Protein AF-J9C6N5-F1 (afdb_monomer)

Secondary structure (DSSP, 8-state):
---SS-EEE-HHHHHHTTT---TTTTEEEEETTTTEEEEEEE--SSBPPPTT-EEEEEEEEEEEETTTTEEEEES-SGGGTT--EEEEEEEETTEEEEEEEESHHHHHHT--BPPGGGGGGGGT--B--S-STT---EEEEEEE-GGGS-HHHHHHT--EEEEEEEEE--

Mean predicted aligned error: 3.49 Å

Structure (mmCIF, N/CA/C/O backbone):
data_AF-J9C6N5-F1
#
_entry.id   AF-J9C6N5-F1
#
loop_
_atom_site.group_PDB
_atom_site.id
_atom_site.type_symbol
_atom_site.label_atom_id
_atom_site.label_alt_id
_atom_site.label_comp_id
_atom_site.label_asym_id
_atom_site.label_entity_id
_atom_site.label_seq_id
_atom_site.pdbx_PDB_ins_code
_atom_site.Cartn_x
_atom_site.Cartn_y
_atom_site.Cartn_z
_atom_site.occupancy
_atom_site.B_iso_or_equiv
_atom_site.auth_seq_id
_atom_site.auth_comp_id
_atom_site.auth_asym_id
_atom_site.auth_atom_id
_atom_site.pdbx_PDB_model_num
ATOM 1 N N . ASN A 1 1 ? 11.837 -12.267 3.036 1.00 46.00 1 ASN A N 1
ATOM 2 C CA . ASN A 1 1 ? 11.014 -13.427 2.641 1.00 46.00 1 ASN A CA 1
ATOM 3 C C . ASN A 1 1 ? 9.695 -12.936 2.092 1.00 46.00 1 ASN A C 1
ATOM 5 O O . ASN A 1 1 ? 8.907 -12.388 2.851 1.00 46.00 1 ASN A O 1
ATOM 9 N N . ILE A 1 2 ? 9.480 -13.094 0.785 1.00 53.09 2 ILE A N 1
ATOM 10 C CA . ILE A 1 2 ? 8.140 -12.999 0.191 1.00 53.09 2 ILE A CA 1
ATOM 11 C C . ILE A 1 2 ? 7.271 -14.056 0.883 1.00 53.09 2 ILE A C 1
ATOM 13 O O . ILE A 1 2 ? 7.779 -15.155 1.135 1.00 53.09 2 ILE A O 1
ATOM 17 N N . PRO A 1 3 ? 6.001 -13.778 1.205 1.00 59.12 3 PRO A N 1
ATOM 18 C CA . PRO A 1 3 ? 5.114 -14.803 1.732 1.00 59.12 3 PRO A CA 1
ATOM 19 C C . PRO A 1 3 ? 4.908 -15.891 0.665 1.00 59.12 3 PRO A C 1
ATOM 21 O O . PRO A 1 3 ? 4.095 -15.749 -0.243 1.00 59.12 3 PRO A O 1
ATOM 24 N N . GLY A 1 4 ? 5.667 -16.985 0.749 1.00 71.62 4 GLY A N 1
ATOM 25 C CA . GLY A 1 4 ? 5.295 -18.233 0.090 1.00 71.62 4 GLY A CA 1
ATOM 26 C C . GLY A 1 4 ? 3.989 -18.758 0.695 1.00 71.62 4 GLY A C 1
ATOM 27 O O . GLY A 1 4 ? 3.695 -18.478 1.855 1.00 71.62 4 GLY A O 1
ATOM 28 N N . ASN A 1 5 ? 3.210 -19.520 -0.080 1.00 87.19 5 ASN A N 1
ATOM 29 C CA . ASN A 1 5 ? 1.969 -20.155 0.385 1.00 87.19 5 ASN A CA 1
ATOM 30 C C . ASN A 1 5 ? 0.927 -19.156 0.944 1.00 87.19 5 ASN A C 1
ATOM 32 O O . ASN A 1 5 ? 0.509 -19.252 2.099 1.00 87.19 5 ASN A O 1
ATOM 36 N N . ILE A 1 6 ? 0.536 -18.160 0.138 1.00 93.56 6 ILE A N 1
ATOM 37 C CA . ILE A 1 6 ? -0.554 -17.243 0.506 1.00 93.56 6 ILE A CA 1
ATOM 38 C C . ILE A 1 6 ? -1.906 -17.955 0.460 1.00 93.56 6 ILE A C 1
ATOM 40 O O . ILE A 1 6 ? -2.187 -18.726 -0.461 1.00 93.56 6 ILE A O 1
ATOM 44 N N . ARG A 1 7 ? -2.777 -17.640 1.418 1.00 96.31 7 ARG A N 1
ATOM 45 C CA . ARG A 1 7 ? -4.189 -18.018 1.367 1.00 96.31 7 ARG A CA 1
ATOM 46 C C . ARG A 1 7 ? -4.975 -16.877 0.734 1.00 96.31 7 ARG A C 1
ATOM 48 O O . ARG A 1 7 ? -5.134 -15.819 1.329 1.00 96.31 7 ARG A O 1
ATOM 55 N N . VAL A 1 8 ? -5.475 -17.078 -0.479 1.00 97.12 8 VAL A N 1
ATOM 56 C CA . VAL A 1 8 ? -6.254 -16.042 -1.168 1.00 97.12 8 VAL A CA 1
ATOM 57 C C . VAL A 1 8 ? -7.718 -16.119 -0.741 1.00 97.12 8 VAL A C 1
ATOM 59 O O . VAL A 1 8 ? -8.335 -17.175 -0.870 1.00 97.12 8 VAL A O 1
ATOM 62 N N . ILE A 1 9 ? -8.270 -15.000 -0.274 1.00 97.44 9 ILE A N 1
ATOM 63 C CA . ILE A 1 9 ? -9.701 -14.828 0.008 1.00 97.44 9 ILE A CA 1
ATOM 64 C C . ILE A 1 9 ? -10.355 -13.932 -1.050 1.00 97.44 9 ILE A C 1
ATOM 66 O O . ILE A 1 9 ? -9.706 -13.096 -1.690 1.00 97.44 9 ILE A O 1
ATOM 70 N N . SER A 1 10 ? -11.657 -14.118 -1.257 1.00 96.38 10 SER A N 1
ATOM 71 C CA . SER A 1 10 ? -12.428 -13.299 -2.202 1.00 96.38 10 SER A CA 1
ATOM 72 C C . SER A 1 10 ? -12.720 -11.898 -1.649 1.00 96.38 10 SER A C 1
ATOM 74 O O . SER A 1 10 ? -12.751 -11.701 -0.437 1.00 96.38 10 SER A O 1
ATOM 76 N N . GLU A 1 11 ? -12.997 -10.927 -2.530 1.00 96.75 11 GLU A N 1
ATOM 77 C CA . GLU A 1 11 ? -13.458 -9.589 -2.115 1.00 96.75 11 GLU A CA 1
ATOM 78 C C . GLU A 1 11 ? -14.756 -9.680 -1.289 1.00 96.75 11 GLU A C 1
ATOM 80 O O . GLU A 1 11 ? -14.908 -8.982 -0.293 1.00 96.75 11 GLU A O 1
ATOM 85 N N . GLU A 1 12 ? -15.668 -10.596 -1.636 1.00 96.88 12 GLU A N 1
ATOM 86 C CA . GLU A 1 12 ? -16.902 -10.817 -0.873 1.00 96.88 12 GLU A CA 1
ATOM 87 C C . GLU A 1 12 ? -16.618 -11.322 0.549 1.00 96.88 12 GLU A C 1
ATOM 89 O O . GLU A 1 12 ? -17.159 -10.792 1.516 1.00 96.88 12 GLU A O 1
ATOM 94 N N . GLU A 1 13 ? -15.751 -12.326 0.695 1.00 96.69 13 GLU A N 1
ATOM 95 C CA . GLU A 1 13 ? -15.336 -12.842 2.004 1.00 96.69 13 GLU A CA 1
ATOM 96 C C . GLU A 1 13 ? -14.657 -11.759 2.844 1.00 96.69 13 GLU A C 1
ATOM 98 O O . GLU A 1 13 ? -15.011 -11.577 4.009 1.00 96.69 13 GLU A O 1
ATOM 103 N N . PHE A 1 14 ? -13.763 -10.988 2.227 1.00 98.00 14 PHE A N 1
ATOM 104 C CA . PHE A 1 14 ? -13.101 -9.851 2.851 1.00 98.00 14 PHE A CA 1
ATOM 105 C C . PHE A 1 14 ? -14.109 -8.807 3.353 1.00 98.00 14 PHE A C 1
ATOM 107 O O . PHE A 1 14 ? -14.045 -8.402 4.512 1.00 98.00 14 PHE A O 1
ATOM 114 N N . HIS A 1 15 ? -15.088 -8.411 2.534 1.00 97.12 15 HIS A N 1
ATOM 115 C CA . HIS A 1 15 ? -16.114 -7.445 2.939 1.00 97.12 15 HIS A CA 1
ATOM 116 C C . HIS A 1 15 ? -17.058 -7.984 4.019 1.00 97.12 15 HIS A C 1
ATOM 118 O O . HIS A 1 15 ? -17.444 -7.226 4.909 1.00 97.12 15 HIS A O 1
ATOM 124 N N . ARG A 1 16 ? -17.401 -9.280 3.991 1.00 96.81 16 ARG A N 1
ATOM 125 C CA . ARG A 1 16 ? -18.189 -9.920 5.061 1.00 96.81 16 ARG A CA 1
ATOM 126 C C . ARG A 1 16 ? -17.441 -9.949 6.396 1.00 96.81 16 ARG A C 1
ATOM 128 O O . ARG A 1 16 ? -18.090 -9.954 7.436 1.00 96.81 16 ARG A O 1
ATOM 135 N N . ASN A 1 17 ? -16.109 -9.940 6.368 1.00 94.00 17 ASN A N 1
ATOM 136 C CA . ASN A 1 17 ? -15.248 -9.938 7.550 1.00 94.00 17 ASN A CA 1
ATOM 137 C C . ASN A 1 17 ? -14.693 -8.538 7.887 1.00 94.00 17 ASN A C 1
ATOM 139 O O . ASN A 1 17 ? -13.506 -8.376 8.173 1.00 94.00 17 ASN A O 1
ATOM 143 N N . ASP A 1 18 ? -15.537 -7.506 7.780 1.00 94.25 18 ASP A N 1
ATOM 144 C CA . ASP A 1 18 ? -15.193 -6.101 8.057 1.00 94.25 18 ASP A CA 1
ATOM 145 C C . ASP A 1 18 ? -13.917 -5.608 7.340 1.00 94.25 18 ASP A C 1
ATOM 147 O O . ASP A 1 18 ? -13.156 -4.780 7.842 1.00 94.25 18 ASP A O 1
ATOM 151 N N . SER A 1 19 ? -13.643 -6.108 6.134 1.00 96.38 19 SER A N 1
ATOM 152 C CA . SER A 1 19 ? -12.436 -5.751 5.377 1.00 96.38 19 SER A CA 1
A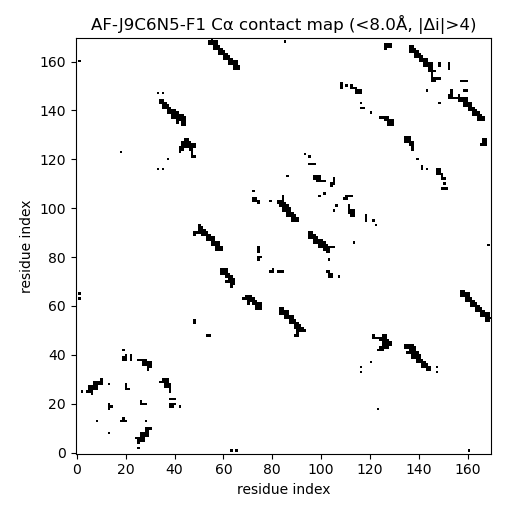TOM 153 C C . SER A 1 19 ? -11.147 -5.997 6.180 1.00 96.38 19 SER A C 1
ATOM 155 O O . SER A 1 19 ? -10.285 -5.121 6.275 1.00 96.38 19 SER A O 1
ATOM 157 N N . THR A 1 20 ? -11.029 -7.184 6.781 1.00 95.69 20 THR A N 1
ATOM 158 C CA . THR A 1 20 ? -9.838 -7.644 7.512 1.00 95.69 20 THR A CA 1
ATOM 159 C C . THR A 1 20 ? -9.277 -8.939 6.930 1.00 95.69 20 THR A C 1
ATOM 161 O O . THR A 1 20 ? -9.965 -9.668 6.216 1.00 95.69 20 THR A O 1
ATOM 164 N N . THR A 1 21 ? -8.009 -9.215 7.228 1.00 97.31 21 THR A N 1
ATOM 165 C CA . THR A 1 21 ? -7.303 -10.440 6.827 1.00 97.31 21 THR A CA 1
ATOM 166 C C . THR A 1 21 ? -6.675 -11.107 8.042 1.00 97.31 21 THR A C 1
ATOM 168 O O . THR A 1 21 ? -6.185 -10.409 8.929 1.00 97.31 21 THR A O 1
ATOM 171 N N . ASP A 1 22 ? -6.626 -12.437 8.063 1.00 96.94 22 ASP A N 1
ATOM 172 C CA . ASP A 1 22 ? -5.919 -13.200 9.093 1.00 96.94 22 ASP A CA 1
ATOM 173 C C . ASP A 1 22 ? -4.422 -13.356 8.752 1.00 96.94 22 ASP A C 1
ATOM 175 O O . ASP A 1 22 ? -4.037 -14.062 7.812 1.00 96.94 22 ASP A O 1
ATOM 179 N N . VAL A 1 23 ? -3.560 -12.684 9.522 1.00 95.38 23 VAL A N 1
ATOM 180 C CA . VAL A 1 23 ? -2.100 -12.704 9.325 1.00 95.38 23 VAL A CA 1
ATOM 181 C C . VAL A 1 23 ? -1.500 -14.075 9.646 1.00 95.38 23 VAL A C 1
ATOM 183 O O . VAL A 1 23 ? -0.607 -14.518 8.922 1.00 95.38 23 VAL A O 1
ATOM 186 N N . GLU A 1 24 ? -2.014 -14.778 10.659 1.00 95.06 24 GLU A N 1
ATOM 187 C CA . GLU A 1 24 ? -1.524 -16.105 11.069 1.00 95.06 24 GLU A CA 1
ATOM 188 C C . GLU A 1 24 ? -1.789 -17.154 9.984 1.00 95.06 24 GLU A C 1
ATOM 190 O O . GLU A 1 24 ? -0.993 -18.069 9.766 1.00 95.06 24 GLU A O 1
ATOM 195 N N . LYS A 1 25 ? -2.888 -16.991 9.242 1.00 95.56 25 LYS A N 1
ATOM 196 C CA . LYS A 1 25 ? -3.222 -17.826 8.077 1.00 95.56 25 LYS A CA 1
ATOM 197 C C . LYS A 1 25 ? -2.613 -17.333 6.768 1.00 95.56 25 LYS A C 1
ATOM 199 O O . LYS A 1 25 ? -2.876 -17.931 5.723 1.00 95.56 25 LYS A O 1
ATOM 204 N N . ASN A 1 26 ? -1.823 -16.261 6.811 1.00 95.50 26 ASN A N 1
ATOM 205 C CA . ASN A 1 26 ? -1.240 -15.620 5.639 1.00 95.50 26 ASN A CA 1
ATOM 206 C C . ASN A 1 26 ? -2.308 -15.258 4.584 1.00 95.50 26 ASN A C 1
ATOM 208 O O . ASN A 1 26 ? -2.138 -15.530 3.390 1.00 95.50 26 ASN A O 1
ATOM 212 N N . GLU A 1 27 ? -3.435 -14.696 5.034 1.00 97.38 27 GLU A N 1
ATOM 213 C CA . GLU A 1 27 ? -4.555 -14.340 4.163 1.00 97.38 27 GLU A CA 1
ATOM 214 C C . GLU A 1 27 ? -4.299 -13.055 3.379 1.00 97.38 27 GLU A C 1
ATOM 216 O O . GLU A 1 27 ? -3.847 -12.050 3.932 1.00 97.38 27 GLU A O 1
ATOM 221 N N . TYR A 1 28 ? -4.638 -13.095 2.091 1.00 97.94 28 TYR A N 1
ATOM 222 C CA . TYR A 1 28 ? -4.619 -11.959 1.178 1.00 97.94 28 TYR A CA 1
ATOM 223 C C . TYR A 1 28 ? -5.943 -11.883 0.427 1.00 97.94 28 TYR A C 1
ATOM 225 O O . TYR A 1 28 ? -6.366 -12.858 -0.195 1.00 97.94 28 TYR A O 1
ATOM 233 N N . VAL A 1 29 ? -6.570 -10.711 0.406 1.00 98.31 29 VAL A N 1
ATOM 234 C CA . VAL A 1 29 ? -7.669 -10.440 -0.526 1.00 98.31 29 VAL A CA 1
ATOM 235 C C . VAL A 1 29 ? -7.101 -10.141 -1.912 1.00 98.31 29 VAL A C 1
ATOM 237 O O . VAL A 1 29 ? -6.109 -9.417 -2.039 1.00 98.31 29 VAL A O 1
ATOM 240 N N . PHE A 1 30 ? -7.719 -10.692 -2.958 1.00 97.50 30 PHE A N 1
ATOM 241 C CA . PHE A 1 30 ? -7.351 -10.413 -4.347 1.00 97.50 30 PHE A CA 1
ATOM 242 C C . PHE A 1 30 ? -8.349 -9.468 -5.020 1.00 97.50 30 PHE A C 1
ATOM 244 O O . PHE A 1 30 ? -9.482 -9.853 -5.302 1.00 97.50 30 PHE A O 1
ATOM 251 N N . PHE A 1 31 ? -7.902 -8.254 -5.349 1.00 97.19 31 PHE A N 1
ATOM 252 C CA . PHE A 1 31 ? -8.704 -7.268 -6.074 1.00 97.19 31 PHE A CA 1
ATOM 253 C C . PHE A 1 31 ? -8.607 -7.495 -7.580 1.00 97.19 31 PHE A C 1
ATOM 255 O O . PHE A 1 31 ? -7.709 -6.964 -8.250 1.00 97.19 31 PHE A O 1
ATOM 262 N N . ARG A 1 32 ? -9.556 -8.248 -8.145 1.00 94.31 32 ARG A N 1
ATOM 263 C CA . ARG A 1 32 ? -9.491 -8.726 -9.543 1.00 94.31 32 ARG A CA 1
ATOM 264 C C . ARG A 1 32 ? -9.318 -7.605 -10.561 1.00 94.31 32 ARG A C 1
ATOM 266 O O . ARG A 1 32 ? -8.590 -7.769 -11.534 1.00 94.31 32 ARG A O 1
ATOM 273 N N . ARG A 1 33 ? -9.978 -6.463 -10.344 1.00 92.88 33 ARG A N 1
ATOM 274 C CA . ARG A 1 33 ? -9.930 -5.310 -11.264 1.00 92.88 33 ARG A CA 1
ATOM 275 C C . ARG A 1 33 ? -8.565 -4.622 -11.307 1.00 92.88 33 ARG A C 1
ATOM 277 O O . ARG A 1 33 ? -8.258 -3.962 -12.293 1.00 92.88 33 ARG A O 1
ATOM 284 N N . LYS A 1 34 ? -7.776 -4.733 -10.237 1.00 94.19 34 LYS A N 1
ATOM 285 C CA . LYS A 1 34 ? -6.449 -4.111 -10.114 1.00 94.19 34 LYS A CA 1
ATOM 286 C C . LYS A 1 34 ? -5.316 -5.128 -10.254 1.00 94.19 34 LYS A C 1
ATOM 288 O O . LYS A 1 34 ? -4.185 -4.737 -10.506 1.00 94.19 34 LYS A O 1
ATOM 293 N N . GLY A 1 35 ? -5.608 -6.419 -10.094 1.00 95.94 35 GLY A N 1
ATOM 294 C CA . GLY A 1 35 ? -4.597 -7.473 -10.066 1.00 95.94 35 GLY A CA 1
ATOM 295 C C . GLY A 1 35 ? -3.711 -7.426 -8.817 1.00 95.94 35 GLY A C 1
ATOM 296 O O . GLY A 1 35 ? -2.625 -7.991 -8.837 1.00 95.94 35 GLY A O 1
ATOM 297 N N . VAL A 1 36 ? -4.149 -6.741 -7.757 1.00 97.88 36 VAL A N 1
ATOM 298 C CA . VAL A 1 36 ? -3.382 -6.528 -6.522 1.00 97.88 36 VAL A CA 1
ATOM 299 C C . VAL A 1 36 ? -3.853 -7.508 -5.456 1.00 97.88 36 VAL A C 1
ATOM 301 O O . VAL A 1 36 ? -5.058 -7.650 -5.238 1.00 97.88 36 VAL A O 1
ATOM 304 N N . TYR A 1 37 ? -2.904 -8.134 -4.764 1.00 98.00 37 TYR A N 1
ATOM 305 C CA . TYR A 1 37 ? -3.177 -8.850 -3.519 1.00 98.00 37 TYR A CA 1
ATOM 306 C C . TYR A 1 37 ? -2.842 -7.947 -2.343 1.00 98.00 37 TYR A C 1
ATOM 308 O O . TYR A 1 37 ? -1.812 -7.272 -2.364 1.00 98.00 37 TYR A O 1
ATOM 316 N N . MET A 1 38 ? -3.680 -7.958 -1.314 1.00 98.38 38 MET A N 1
ATOM 317 C CA . MET A 1 38 ? -3.487 -7.148 -0.117 1.00 98.38 38 MET A CA 1
ATOM 318 C C . MET A 1 38 ? -3.730 -7.967 1.144 1.00 98.38 38 MET A C 1
ATOM 320 O O . MET A 1 38 ? -4.738 -8.659 1.255 1.00 98.38 38 MET A O 1
ATOM 324 N N . GLN A 1 39 ? -2.833 -7.818 2.109 1.00 98.38 39 GLN A N 1
ATOM 325 C CA . GLN A 1 39 ? -3.030 -8.216 3.495 1.00 98.38 39 GLN A CA 1
ATOM 326 C C . GLN A 1 39 ? -2.999 -6.955 4.355 1.00 98.38 39 GLN A C 1
ATOM 328 O O . GLN A 1 39 ? -2.078 -6.142 4.245 1.00 98.38 39 GLN A O 1
ATOM 333 N N . ILE A 1 40 ? -4.002 -6.790 5.211 1.00 98.50 40 ILE A N 1
ATOM 334 C CA . ILE A 1 40 ? -4.010 -5.766 6.252 1.00 98.50 40 ILE A CA 1
ATOM 335 C C . ILE A 1 40 ? -3.449 -6.416 7.511 1.00 98.50 40 ILE A C 1
ATOM 337 O O . ILE A 1 40 ? -4.084 -7.282 8.107 1.00 98.50 40 ILE A O 1
ATOM 341 N N . VAL A 1 41 ? -2.242 -6.005 7.892 1.00 98.38 41 VAL A N 1
ATOM 342 C CA . VAL A 1 41 ? -1.589 -6.458 9.125 1.00 98.38 41 VAL A CA 1
ATOM 343 C C . VAL A 1 41 ? -2.148 -5.692 10.324 1.00 98.38 41 VAL A C 1
ATOM 345 O O . VAL A 1 41 ? -2.386 -6.278 11.372 1.00 98.38 41 VAL A O 1
ATOM 348 N N . ASP A 1 42 ? -2.390 -4.392 10.152 1.00 97.94 42 ASP A N 1
ATOM 349 C CA . ASP A 1 42 ? -3.055 -3.525 11.125 1.00 97.94 42 ASP A CA 1
ATOM 350 C C . ASP A 1 42 ? -3.880 -2.476 10.362 1.00 97.94 42 ASP A C 1
ATOM 352 O O . ASP A 1 42 ? -3.367 -1.846 9.428 1.00 97.94 42 ASP A O 1
ATOM 356 N N . LYS A 1 43 ? -5.157 -2.283 10.723 1.00 97.06 43 LYS A N 1
ATOM 357 C CA . LYS A 1 43 ? -6.022 -1.273 10.076 1.00 97.06 43 LYS A CA 1
ATOM 358 C C . LYS A 1 43 ? -5.565 0.156 10.372 1.00 97.06 43 LYS A C 1
ATOM 360 O O . LYS A 1 43 ? -5.939 1.058 9.627 1.00 97.06 43 LYS A O 1
ATOM 365 N N . GLY A 1 44 ? -4.759 0.358 11.409 1.00 97.75 44 GLY A N 1
ATOM 366 C CA . GLY A 1 44 ? -4.369 1.664 11.906 1.00 97.75 44 GLY A CA 1
ATOM 367 C C . GLY A 1 44 ? -5.451 2.305 12.768 1.00 97.75 44 GLY A C 1
ATOM 368 O O . GLY A 1 44 ? -6.642 1.989 12.690 1.00 97.75 44 GLY A O 1
ATOM 369 N N . SER A 1 45 ? -5.011 3.247 13.592 1.00 97.12 45 SER A N 1
ATOM 370 C CA . SER A 1 45 ? -5.876 4.152 14.350 1.00 97.12 45 SER A CA 1
ATOM 371 C C . SER A 1 45 ? -6.229 5.403 13.535 1.00 97.12 45 SER A C 1
ATOM 373 O O . SER A 1 45 ? -5.643 5.653 12.482 1.00 97.12 45 SER A O 1
ATOM 375 N N . GLY A 1 46 ? -7.155 6.223 14.036 1.00 96.25 46 GLY A N 1
ATOM 376 C CA . GLY A 1 46 ? -7.595 7.456 13.377 1.00 96.25 46 GLY A CA 1
ATOM 377 C C . GLY A 1 46 ? -8.714 7.214 12.368 1.00 96.25 46 GLY A C 1
ATOM 378 O O . GLY A 1 46 ? -9.528 6.315 12.548 1.00 96.25 46 GLY A O 1
ATOM 379 N N . GLU A 1 47 ? -8.730 8.005 11.297 1.00 97.00 47 GLU A N 1
ATOM 380 C CA . GLU A 1 47 ? -9.846 8.051 10.348 1.00 97.00 47 GLU A CA 1
ATOM 381 C C . GLU A 1 47 ? -9.392 7.771 8.917 1.00 97.00 47 GLU A C 1
ATOM 383 O O . GLU A 1 47 ? -8.238 8.016 8.543 1.00 97.00 47 GLU A O 1
ATOM 388 N N . LYS A 1 48 ? -10.316 7.289 8.086 1.00 97.44 48 LYS A N 1
ATOM 389 C CA . LYS A 1 48 ? -10.105 7.210 6.635 1.00 97.44 48 LYS A CA 1
ATOM 390 C C . LYS A 1 48 ? -9.940 8.612 6.044 1.00 97.44 48 LYS A C 1
ATOM 392 O O . LYS A 1 48 ? -10.410 9.597 6.607 1.00 97.44 48 LYS A O 1
ATOM 397 N N . ILE A 1 49 ? -9.328 8.693 4.863 1.00 97.50 49 ILE A N 1
ATOM 398 C CA . ILE A 1 49 ? -9.332 9.933 4.075 1.00 97.50 49 ILE A CA 1
ATOM 399 C C . ILE A 1 49 ? -10.775 10.193 3.621 1.00 97.50 49 ILE A C 1
ATOM 401 O O . ILE A 1 49 ? -11.345 9.391 2.873 1.00 97.50 49 ILE A O 1
ATOM 405 N N . ALA A 1 50 ? -11.375 11.290 4.070 1.00 97.31 50 ALA A N 1
ATOM 406 C CA . ALA A 1 50 ? -12.763 11.622 3.776 1.00 97.31 50 ALA A CA 1
ATOM 407 C C . ALA A 1 50 ? -12.966 11.973 2.293 1.00 97.31 50 ALA A C 1
ATOM 409 O O . ALA A 1 50 ? -12.039 12.362 1.584 1.00 97.31 50 ALA A O 1
ATOM 410 N N . ASN A 1 51 ? -14.200 11.845 1.800 1.00 97.25 51 ASN A N 1
ATOM 411 C CA . ASN A 1 51 ? -14.525 12.273 0.441 1.00 97.25 51 ASN A CA 1
ATOM 412 C C . ASN A 1 51 ? -14.273 13.783 0.266 1.00 97.25 51 ASN A C 1
ATOM 414 O O . ASN A 1 51 ? -14.731 14.578 1.084 1.00 97.25 51 ASN A O 1
ATOM 418 N N . GLY A 1 52 ? -13.577 14.172 -0.803 1.00 97.25 52 GLY A N 1
ATOM 419 C CA . GLY A 1 52 ? -13.192 15.559 -1.074 1.00 97.25 52 GLY A CA 1
ATOM 420 C C . GLY A 1 52 ? -11.991 16.047 -0.257 1.00 97.25 52 GLY A C 1
ATOM 421 O O . GLY A 1 52 ? -11.584 17.198 -0.404 1.00 97.25 52 GLY A O 1
ATOM 422 N N . GLU A 1 53 ? -11.409 15.199 0.592 1.00 97.50 53 GLU A N 1
ATOM 423 C CA . GLU A 1 53 ? -10.241 15.543 1.396 1.00 97.50 53 GLU A CA 1
ATOM 424 C C . GLU A 1 53 ? -8.944 15.367 0.596 1.00 97.50 53 GLU A C 1
ATOM 426 O O . GLU A 1 53 ? -8.773 14.410 -0.165 1.00 97.50 53 GLU A O 1
ATOM 431 N N . SER A 1 54 ? -8.006 16.289 0.817 1.00 97.31 54 SER A N 1
ATOM 432 C CA . SER A 1 54 ? -6.618 16.181 0.382 1.00 97.31 54 SER A CA 1
ATOM 433 C C . SER A 1 54 ? -5.701 16.406 1.578 1.00 97.31 54 SER A C 1
ATOM 435 O O . SER A 1 54 ? -5.859 17.382 2.313 1.00 97.31 54 SER A O 1
ATOM 437 N N . LEU A 1 55 ? -4.760 15.491 1.802 1.00 97.56 55 LEU A N 1
ATOM 438 C CA . LEU A 1 55 ? -3.880 15.512 2.969 1.00 97.56 55 LEU A CA 1
ATOM 439 C C . LEU A 1 55 ? -2.509 14.922 2.663 1.00 97.56 55 LEU A C 1
ATOM 441 O O . LEU A 1 55 ? -2.310 14.238 1.659 1.00 97.56 55 LEU A O 1
ATOM 445 N N . ARG A 1 56 ? -1.546 15.166 3.553 1.00 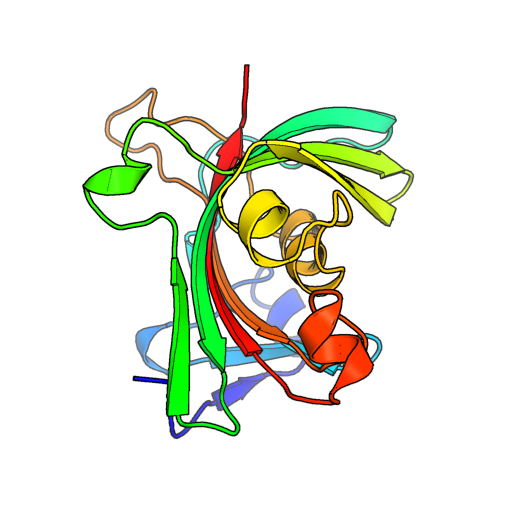98.06 56 ARG A N 1
ATOM 446 C CA . ARG A 1 56 ? -0.239 14.510 3.479 1.00 98.06 56 ARG A CA 1
ATOM 447 C C . ARG A 1 56 ? -0.284 13.146 4.146 1.00 98.06 56 ARG A C 1
ATOM 449 O O . A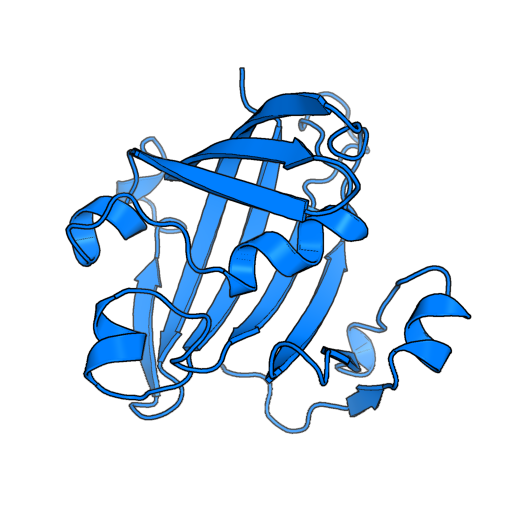RG A 1 56 ? -0.766 13.023 5.267 1.00 98.06 56 ARG A O 1
ATOM 456 N N . VAL A 1 57 ? 0.285 12.144 3.494 1.00 98.25 57 VAL A N 1
ATOM 457 C CA . VAL A 1 57 ? 0.509 10.809 4.050 1.00 98.25 57 VAL A CA 1
ATOM 458 C C . VAL A 1 57 ? 2.005 10.555 4.094 1.00 98.25 57 VAL A C 1
ATOM 460 O O . VAL A 1 57 ? 2.727 10.827 3.135 1.00 98.25 57 VAL A O 1
ATOM 463 N N . VAL A 1 58 ? 2.464 10.036 5.225 1.00 97.38 58 VAL A N 1
ATOM 464 C CA . VAL A 1 58 ? 3.835 9.571 5.415 1.00 97.38 58 VAL A CA 1
ATOM 465 C C . VAL A 1 58 ? 3.843 8.059 5.214 1.00 97.38 58 VAL A C 1
ATOM 467 O O . VAL A 1 58 ? 3.052 7.355 5.844 1.00 97.38 58 VAL A O 1
ATOM 470 N N . ALA A 1 59 ? 4.718 7.562 4.344 1.00 97.50 59 ALA A N 1
ATOM 471 C CA . ALA A 1 59 ? 4.863 6.147 4.032 1.00 97.50 59 ALA A CA 1
ATOM 472 C C . ALA A 1 59 ? 6.260 5.636 4.412 1.00 97.50 59 ALA A C 1
ATOM 474 O O . ALA A 1 59 ? 7.293 6.202 4.032 1.00 97.50 59 ALA A O 1
ATOM 475 N N . ARG A 1 60 ? 6.285 4.524 5.145 1.00 96.94 60 ARG A N 1
ATOM 476 C CA . ARG A 1 60 ? 7.488 3.727 5.400 1.00 96.94 60 ARG A CA 1
ATOM 477 C C . ARG A 1 60 ? 7.347 2.389 4.715 1.00 96.94 60 ARG A C 1
ATOM 479 O O . ARG A 1 60 ? 6.362 1.708 4.973 1.00 96.94 60 ARG A O 1
ATOM 486 N N . TYR A 1 61 ? 8.287 2.027 3.853 1.00 97.19 61 TYR A N 1
ATOM 487 C CA . TYR A 1 61 ? 8.156 0.846 3.018 1.00 97.19 61 TYR A CA 1
ATOM 488 C C . TYR A 1 61 ? 9.461 0.079 2.827 1.00 97.19 61 TYR A C 1
ATOM 490 O O . TYR A 1 61 ? 10.565 0.631 2.879 1.00 97.19 61 TYR A O 1
ATOM 498 N N . THR A 1 62 ? 9.289 -1.197 2.503 1.00 96.81 62 THR A N 1
ATOM 499 C CA . THR A 1 62 ? 10.297 -2.040 1.864 1.00 96.81 62 THR A CA 1
ATOM 500 C C . THR A 1 62 ? 9.704 -2.604 0.581 1.00 96.81 62 THR A C 1
ATOM 502 O O . THR A 1 62 ? 8.603 -3.149 0.592 1.00 96.81 62 THR A O 1
ATOM 505 N N . GLU A 1 63 ? 10.429 -2.456 -0.522 1.00 96.56 63 GLU A N 1
ATOM 506 C CA . GLU A 1 63 ? 10.097 -2.990 -1.838 1.00 96.56 63 GLU A CA 1
ATOM 507 C C . GLU A 1 63 ? 10.980 -4.188 -2.160 1.00 96.56 63 GLU A C 1
ATOM 509 O O . GLU A 1 63 ? 12.212 -4.119 -2.124 1.00 96.56 63 GLU A O 1
ATOM 514 N N . PHE A 1 64 ? 10.323 -5.269 -2.547 1.00 95.62 64 PHE A N 1
ATOM 515 C CA . PHE A 1 64 ? 10.945 -6.511 -2.935 1.00 95.62 64 PHE A CA 1
ATOM 516 C C . PHE A 1 64 ? 10.518 -6.886 -4.352 1.00 95.62 64 PHE A C 1
ATOM 518 O O . PHE A 1 64 ? 9.330 -7.040 -4.634 1.00 95.62 64 PHE A O 1
ATOM 525 N N . ASN A 1 65 ? 11.479 -7.074 -5.246 1.00 93.94 65 ASN A N 1
ATOM 526 C CA . ASN A 1 65 ? 11.223 -7.574 -6.584 1.00 93.94 65 ASN A CA 1
ATOM 527 C C . ASN A 1 65 ? 11.109 -9.090 -6.554 1.00 93.94 65 ASN A C 1
ATOM 529 O O . ASN A 1 65 ? 12.070 -9.796 -6.247 1.00 93.94 65 ASN A O 1
ATOM 533 N N . ILE A 1 66 ? 9.919 -9.579 -6.892 1.00 90.69 66 ILE A N 1
ATOM 534 C CA . ILE A 1 66 ? 9.604 -11.002 -6.797 1.00 90.69 66 ILE A CA 1
ATOM 535 C C . ILE A 1 66 ? 10.328 -11.803 -7.880 1.00 90.69 66 ILE A C 1
ATOM 537 O O . ILE A 1 66 ? 10.710 -12.942 -7.641 1.00 90.69 66 ILE A O 1
ATOM 541 N N . ALA A 1 67 ? 10.539 -11.213 -9.057 1.00 87.69 67 ALA A N 1
ATOM 542 C CA . ALA A 1 67 ? 11.173 -11.894 -10.179 1.00 87.69 67 ALA A CA 1
ATOM 543 C C . ALA A 1 67 ? 12.679 -12.096 -9.966 1.00 87.69 67 ALA A C 1
ATOM 545 O O . ALA A 1 67 ? 13.216 -13.126 -10.365 1.00 87.69 67 ALA A O 1
ATOM 546 N 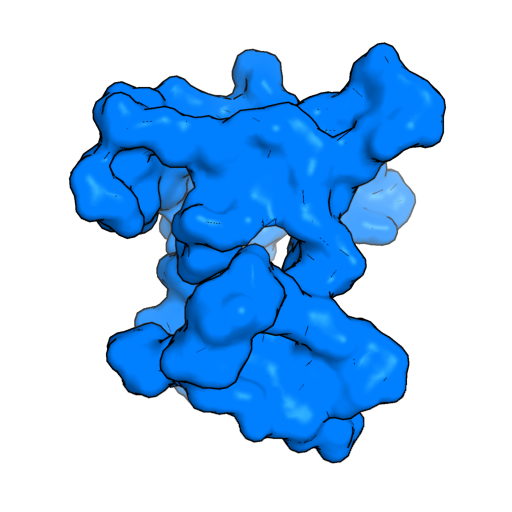N . SER A 1 68 ? 13.358 -11.125 -9.348 1.00 88.94 68 SER A N 1
ATOM 547 C CA . SER A 1 68 ? 14.798 -11.207 -9.078 1.00 88.94 68 SER A CA 1
ATOM 548 C C . SER A 1 68 ? 15.148 -11.702 -7.676 1.00 88.94 68 SER A C 1
ATOM 550 O O . SER A 1 68 ? 16.329 -11.870 -7.398 1.00 88.94 68 SER A O 1
ATOM 552 N N . ASP A 1 69 ? 14.161 -11.913 -6.804 1.00 88.94 69 ASP A N 1
ATOM 553 C CA . ASP A 1 69 ? 14.352 -12.296 -5.400 1.00 88.94 69 ASP A CA 1
ATOM 554 C C . ASP A 1 69 ? 15.230 -11.294 -4.613 1.00 88.94 69 ASP A C 1
ATOM 556 O O . ASP A 1 69 ? 16.117 -11.666 -3.846 1.00 88.94 69 ASP A O 1
ATOM 560 N N . THR A 1 70 ? 15.002 -9.985 -4.802 1.00 91.38 70 THR A N 1
ATOM 561 C CA . THR A 1 70 ? 15.823 -8.931 -4.171 1.00 91.38 70 THR A CA 1
ATOM 562 C C . THR A 1 70 ? 15.018 -7.788 -3.561 1.00 91.38 70 THR A C 1
ATOM 564 O O . THR A 1 70 ? 14.015 -7.340 -4.111 1.00 91.38 70 THR A O 1
ATOM 567 N N . ILE A 1 71 ? 15.511 -7.236 -2.445 1.00 93.00 71 ILE A N 1
ATOM 568 C CA . ILE A 1 71 ? 15.078 -5.914 -1.965 1.00 93.00 71 ILE A CA 1
ATOM 569 C C . ILE A 1 71 ? 15.707 -4.863 -2.881 1.00 93.00 71 ILE A C 1
ATOM 571 O O . ILE A 1 71 ? 16.932 -4.757 -2.939 1.00 93.00 71 ILE A O 1
ATOM 575 N N . GLN A 1 72 ? 14.881 -4.093 -3.587 1.00 92.25 72 GLN A N 1
ATOM 576 C CA . GLN A 1 72 ? 15.358 -3.075 -4.534 1.00 92.25 72 GLN A CA 1
ATOM 577 C C . GLN A 1 72 ? 15.347 -1.665 -3.941 1.00 92.25 72 GLN A C 1
ATOM 579 O O . GLN A 1 72 ? 16.175 -0.835 -4.311 1.00 92.25 72 GLN A O 1
ATOM 584 N N . SER A 1 73 ? 14.447 -1.390 -2.995 1.00 93.81 73 SER A N 1
ATOM 585 C CA . SER A 1 73 ? 14.364 -0.094 -2.322 1.00 93.81 73 SER A CA 1
ATOM 586 C C . SER A 1 73 ? 13.730 -0.236 -0.938 1.00 93.81 73 SER A C 1
ATOM 588 O O . SER A 1 73 ? 12.840 -1.057 -0.729 1.00 93.81 73 SER A O 1
ATOM 590 N N . SER A 1 74 ? 14.187 0.548 0.036 1.00 94.25 74 SER A N 1
ATOM 591 C CA . SER A 1 74 ? 13.574 0.623 1.366 1.00 94.25 74 SER A CA 1
ATOM 592 C C . SER A 1 74 ? 13.939 1.939 2.041 1.00 94.25 74 SER A C 1
ATOM 594 O O . SER A 1 74 ? 15.083 2.391 1.953 1.00 94.25 74 SER A O 1
ATOM 596 N N . ASN A 1 75 ? 12.982 2.526 2.758 1.00 93.69 75 ASN A N 1
ATOM 597 C CA . ASN A 1 75 ? 13.209 3.675 3.640 1.00 93.69 75 ASN A CA 1
ATOM 598 C C . ASN A 1 75 ? 13.028 3.312 5.131 1.00 93.69 75 ASN A C 1
ATOM 600 O O . ASN A 1 75 ? 12.893 4.202 5.975 1.00 93.69 75 ASN A O 1
ATOM 604 N N . CYS A 1 76 ? 13.036 2.012 5.446 1.00 90.19 76 CYS A N 1
ATOM 605 C CA . CYS A 1 76 ? 12.963 1.449 6.800 1.00 90.19 76 CYS A CA 1
ATOM 606 C C . CYS A 1 76 ? 14.350 1.136 7.395 1.00 90.19 76 CYS A C 1
ATOM 608 O O . CYS A 1 76 ? 14.456 0.381 8.357 1.00 90.19 76 CYS A O 1
ATOM 610 N N . ILE A 1 77 ? 15.414 1.689 6.809 1.00 83.06 77 ILE A N 1
ATOM 611 C CA . ILE A 1 77 ? 16.800 1.551 7.270 1.00 83.06 77 ILE A CA 1
ATOM 612 C C . ILE A 1 77 ? 17.270 2.838 7.955 1.00 83.06 77 ILE A C 1
ATOM 614 O O . ILE A 1 77 ? 16.760 3.921 7.662 1.00 83.06 77 ILE A O 1
ATOM 618 N N . THR A 1 78 ? 18.288 2.734 8.813 1.00 78.50 78 THR A N 1
ATOM 619 C CA . THR A 1 78 ? 18.787 3.843 9.647 1.00 78.50 7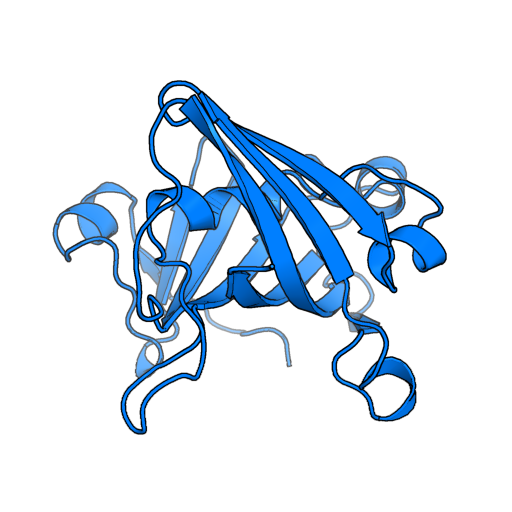8 THR A CA 1
ATOM 620 C C . THR A 1 78 ? 19.130 5.106 8.854 1.00 78.50 78 THR A C 1
ATOM 622 O O . THR A 1 78 ? 18.805 6.212 9.275 1.00 78.50 78 THR A O 1
ATOM 625 N N . SER A 1 79 ? 19.706 4.974 7.653 1.00 76.50 79 SER A N 1
ATOM 626 C CA . SER A 1 79 ? 20.049 6.123 6.799 1.00 76.50 79 SER A CA 1
ATOM 627 C C . SER A 1 79 ? 18.841 6.939 6.321 1.00 76.50 79 SER A C 1
ATOM 629 O O . SER A 1 79 ? 19.001 8.099 5.943 1.00 76.50 79 SER A O 1
ATOM 631 N N . TYR A 1 80 ? 17.636 6.364 6.357 1.00 74.75 80 TYR A N 1
ATOM 632 C CA . TYR A 1 80 ? 16.392 7.022 5.966 1.00 74.75 80 TYR A CA 1
ATOM 633 C C . TYR A 1 80 ? 15.487 7.360 7.155 1.00 74.75 80 TYR A C 1
ATOM 635 O O . TYR A 1 80 ? 14.399 7.895 6.937 1.00 74.75 80 TYR A O 1
ATOM 643 N N . GLU A 1 81 ? 15.907 7.140 8.406 1.00 73.94 81 GLU A N 1
ATOM 644 C CA . GLU A 1 81 ? 15.088 7.423 9.598 1.00 73.94 81 GLU A CA 1
ATOM 645 C C . GLU A 1 81 ? 14.526 8.852 9.614 1.00 73.94 81 GLU A C 1
ATOM 647 O O . GLU A 1 81 ? 13.360 9.044 9.948 1.00 73.94 81 GLU A O 1
ATOM 652 N N . MET A 1 82 ? 15.281 9.848 9.145 1.00 76.25 82 MET A N 1
ATOM 653 C CA . MET A 1 82 ? 14.823 11.246 9.088 1.00 76.25 82 MET A CA 1
ATOM 654 C C . MET A 1 82 ? 14.191 11.666 7.750 1.00 76.25 82 MET A C 1
ATOM 656 O O . MET A 1 82 ? 13.777 12.813 7.602 1.00 76.25 82 MET A O 1
ATOM 660 N N . ILE A 1 83 ? 14.108 10.771 6.762 1.00 83.00 83 ILE A N 1
ATOM 661 C CA . ILE A 1 83 ? 13.651 11.097 5.401 1.00 83.00 83 ILE A CA 1
ATOM 662 C C . ILE A 1 83 ? 12.583 10.085 4.963 1.00 83.00 83 ILE A C 1
ATOM 664 O O . ILE A 1 83 ? 12.858 9.217 4.132 1.00 83.00 83 ILE A O 1
ATOM 668 N N . PRO A 1 84 ? 11.368 10.144 5.540 1.00 89.31 84 PRO A N 1
ATOM 669 C CA . PRO A 1 84 ? 10.271 9.316 5.066 1.00 89.31 84 PRO A CA 1
ATOM 670 C C . PRO A 1 84 ? 9.821 9.734 3.667 1.00 89.31 84 PRO A C 1
ATOM 672 O O . PRO A 1 84 ? 10.048 10.868 3.227 1.00 89.31 84 PRO A O 1
ATOM 675 N N . ASP A 1 85 ? 9.077 8.840 3.023 1.00 95.00 85 ASP A N 1
ATOM 676 C CA . ASP A 1 85 ? 8.327 9.187 1.827 1.00 95.00 85 ASP A CA 1
ATOM 677 C C . ASP A 1 85 ? 7.092 9.970 2.251 1.00 95.00 85 ASP A C 1
ATOM 679 O O . ASP A 1 85 ? 6.288 9.503 3.058 1.00 95.00 85 ASP A O 1
ATOM 683 N N . ILE A 1 86 ? 6.965 11.186 1.732 1.00 96.81 86 ILE A N 1
ATOM 684 C CA . ILE A 1 86 ? 5.808 12.043 1.973 1.00 96.81 86 ILE A CA 1
ATOM 685 C C . ILE A 1 86 ? 5.104 12.216 0.644 1.00 96.81 86 ILE A C 1
ATOM 687 O O . ILE A 1 86 ? 5.722 12.610 -0.346 1.00 96.81 86 ILE A O 1
ATOM 691 N N . MET A 1 87 ? 3.807 11.961 0.635 1.00 97.69 87 MET A N 1
ATOM 692 C CA . MET A 1 87 ? 2.951 12.137 -0.528 1.00 97.69 87 MET A CA 1
ATOM 693 C C . MET A 1 87 ? 1.726 12.962 -0.166 1.00 97.69 87 MET A C 1
ATOM 695 O O . MET A 1 87 ? 1.240 12.906 0.962 1.00 97.69 87 MET A O 1
ATOM 699 N N . THR A 1 88 ? 1.223 13.727 -1.124 1.00 98.06 88 THR A N 1
ATOM 700 C CA . THR A 1 88 ? -0.125 14.288 -1.038 1.00 98.06 88 THR A CA 1
ATOM 701 C C . THR A 1 88 ? -1.087 13.256 -1.597 1.00 98.06 88 THR A C 1
ATOM 703 O O . THR A 1 88 ? -0.871 12.781 -2.710 1.00 98.06 88 THR A O 1
ATOM 706 N N . CYS A 1 89 ? -2.125 12.915 -0.838 1.00 98.12 89 CYS A N 1
ATOM 707 C CA . CYS A 1 89 ? -3.182 11.993 -1.232 1.00 98.12 89 CYS A CA 1
ATOM 708 C C . CYS A 1 89 ? -4.524 12.719 -1.220 1.00 98.12 89 CYS A C 1
ATOM 710 O O . CYS A 1 89 ? -4.845 13.406 -0.249 1.00 98.12 89 CYS A O 1
ATOM 712 N N . SER A 1 90 ? -5.309 12.528 -2.274 1.00 97.75 90 SER A N 1
ATOM 713 C CA . SER A 1 90 ? -6.660 13.072 -2.402 1.00 97.75 90 SER A CA 1
ATOM 714 C C . SER A 1 90 ? -7.662 11.947 -2.606 1.00 97.75 90 SER A C 1
ATOM 716 O O . SER A 1 90 ? -7.369 10.986 -3.321 1.00 97.75 90 SER A O 1
ATOM 718 N N . ASN A 1 91 ? -8.845 12.083 -2.011 1.00 98.12 91 ASN A N 1
ATOM 719 C CA . ASN A 1 91 ? -9.975 11.184 -2.224 1.00 98.12 91 ASN A CA 1
ATOM 720 C C . ASN A 1 91 ? -11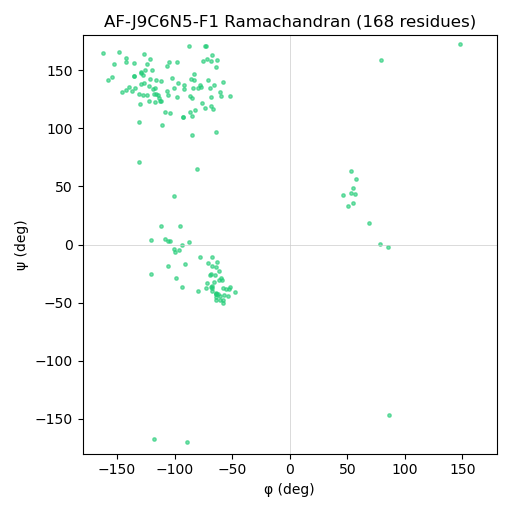.115 11.930 -2.924 1.00 98.12 91 ASN A C 1
ATOM 722 O O . ASN A 1 91 ? -11.581 12.964 -2.447 1.00 98.12 91 ASN A O 1
ATOM 726 N N . THR A 1 92 ? -11.594 11.402 -4.045 1.00 97.19 92 THR A N 1
ATOM 727 C CA . THR A 1 92 ? -12.780 11.908 -4.743 1.00 97.19 92 THR A CA 1
ATOM 728 C C . THR A 1 92 ? -13.705 10.741 -5.043 1.00 97.19 92 THR A C 1
ATOM 730 O O . THR A 1 92 ? -13.425 9.924 -5.909 1.00 97.19 92 THR A O 1
ATOM 733 N N . GLU A 1 93 ? -14.791 10.637 -4.287 1.00 95.25 93 GLU A N 1
ATOM 734 C CA . GLU A 1 93 ? -15.813 9.590 -4.398 1.00 95.25 93 GLU A CA 1
ATOM 735 C C . GLU A 1 93 ? -15.241 8.162 -4.305 1.00 95.25 93 GLU A C 1
ATOM 737 O O . GLU A 1 93 ? -15.700 7.236 -4.970 1.00 95.25 93 GLU A O 1
ATOM 742 N N . GLY A 1 94 ? -14.209 7.971 -3.474 1.00 92.25 94 GLY A N 1
ATOM 743 C CA . GLY A 1 94 ? -13.507 6.692 -3.318 1.00 92.25 94 GLY A CA 1
ATOM 744 C C . GLY A 1 94 ? -12.397 6.459 -4.348 1.00 92.25 94 GLY A C 1
ATOM 745 O O . GLY A 1 94 ? -11.700 5.445 -4.280 1.00 92.25 94 GLY A O 1
ATOM 746 N N . LEU A 1 95 ? -12.194 7.385 -5.289 1.00 95.75 95 LEU A N 1
ATOM 747 C CA . LEU A 1 95 ? -11.038 7.391 -6.175 1.00 95.75 95 LEU A CA 1
ATOM 748 C C . LEU A 1 95 ? -9.876 8.127 -5.506 1.00 95.75 95 LEU A C 1
ATOM 750 O O . LEU A 1 95 ? -9.913 9.343 -5.314 1.00 95.75 95 LEU A O 1
ATOM 754 N N . PHE A 1 96 ? -8.820 7.380 -5.197 1.00 98.00 96 PHE A N 1
ATOM 755 C CA . PHE A 1 96 ? -7.602 7.927 -4.613 1.00 98.00 96 PHE A CA 1
ATOM 756 C C . PHE A 1 96 ? -6.588 8.309 -5.687 1.00 98.00 96 PHE A C 1
ATOM 758 O O . PHE A 1 96 ? -6.288 7.521 -6.587 1.00 98.00 96 PHE A O 1
ATOM 765 N N . THR A 1 97 ? -6.012 9.498 -5.553 1.00 98.25 97 THR A N 1
ATOM 766 C CA . THR A 1 97 ? -4.841 9.935 -6.322 1.00 98.25 97 THR A CA 1
ATOM 767 C C . THR A 1 97 ? -3.749 10.392 -5.369 1.00 98.25 97 THR A C 1
ATOM 769 O O . THR A 1 97 ? -4.037 10.841 -4.257 1.00 98.25 97 THR A O 1
ATOM 772 N N . ALA A 1 98 ? -2.487 10.247 -5.774 1.00 98.12 98 ALA A N 1
ATOM 773 C CA . ALA A 1 98 ? -1.374 10.700 -4.959 1.00 98.12 98 ALA A CA 1
ATOM 774 C C . ALA A 1 98 ? -0.138 11.068 -5.780 1.00 98.12 98 ALA A C 1
ATOM 776 O O . ALA A 1 98 ? 0.082 10.540 -6.871 1.00 98.12 98 ALA A O 1
ATOM 777 N N . SER A 1 99 ? 0.689 11.941 -5.209 1.00 98.25 99 SER A N 1
ATOM 778 C CA . SER A 1 99 ? 2.003 12.307 -5.737 1.00 98.25 99 SER A CA 1
ATOM 779 C C . SER A 1 99 ? 2.999 12.423 -4.592 1.00 98.25 99 SER A C 1
ATOM 781 O O . SER A 1 99 ? 2.700 13.047 -3.571 1.00 98.25 99 SER A O 1
ATOM 783 N N . PHE A 1 100 ? 4.194 11.863 -4.765 1.00 97.75 100 PHE A N 1
ATOM 784 C CA . PHE A 1 100 ? 5.300 12.075 -3.843 1.00 97.75 100 PHE A CA 1
ATOM 785 C C . PHE A 1 100 ? 5.744 13.538 -3.876 1.00 97.75 100 PHE A C 1
ATOM 787 O O . PHE A 1 100 ? 5.877 14.145 -4.938 1.00 97.75 100 PHE A O 1
ATOM 794 N N . LEU A 1 101 ? 5.993 14.082 -2.691 1.00 96.25 101 LEU A N 1
ATOM 795 C CA . LEU A 1 101 ? 6.667 15.359 -2.474 1.00 96.25 101 LEU A CA 1
ATOM 796 C C . LEU A 1 101 ? 8.169 15.136 -2.257 1.00 96.25 101 LEU A C 1
ATOM 798 O O . LEU A 1 101 ? 8.997 15.927 -2.694 1.00 96.25 101 LEU A O 1
ATOM 802 N N . GLN A 1 102 ? 8.513 14.042 -1.577 1.00 93.88 102 GLN A N 1
ATOM 803 C CA . GLN A 1 102 ? 9.877 13.609 -1.286 1.00 93.88 102 GLN A CA 1
ATOM 804 C C . GLN A 1 102 ? 9.874 12.131 -0.889 1.00 93.88 102 GLN A C 1
ATOM 806 O O . GLN A 1 102 ? 8.829 11.590 -0.529 1.00 93.88 102 GLN A O 1
ATOM 811 N N . GLY A 1 103 ? 11.045 11.500 -0.896 1.00 92.94 103 GLY A N 1
ATOM 812 C CA . GLY A 1 103 ? 11.193 10.133 -0.407 1.00 92.94 103 GLY A CA 1
ATOM 813 C C . GLY A 1 103 ? 12.260 9.334 -1.134 1.00 92.94 103 GLY A C 1
ATOM 814 O O . GLY A 1 103 ? 12.811 9.788 -2.141 1.00 92.94 103 GLY A O 1
ATOM 815 N N . ALA A 1 104 ? 12.540 8.142 -0.622 1.00 93.50 104 ALA A N 1
ATOM 816 C CA . ALA A 1 104 ? 13.375 7.155 -1.286 1.00 93.50 104 ALA A CA 1
ATOM 817 C C . ALA A 1 104 ? 12.725 6.679 -2.591 1.00 93.50 104 ALA A C 1
ATOM 819 O O . ALA A 1 104 ? 13.422 6.647 -3.597 1.00 93.50 104 ALA A O 1
ATOM 820 N N . MET A 1 105 ? 11.409 6.421 -2.632 1.00 94.81 105 MET A N 1
ATOM 821 C CA . MET A 1 105 ? 10.739 5.915 -3.841 1.00 94.81 105 MET A CA 1
ATOM 822 C C . MET A 1 105 ? 10.882 6.905 -4.997 1.00 94.81 105 MET A C 1
ATOM 824 O O . MET A 1 105 ? 11.310 6.538 -6.093 1.00 94.81 105 MET A O 1
ATOM 828 N N . TYR A 1 106 ? 10.602 8.184 -4.724 1.00 93.75 106 TYR A N 1
ATOM 829 C CA . TYR A 1 106 ? 10.795 9.252 -5.700 1.00 93.75 106 TYR A CA 1
ATOM 830 C C . TYR A 1 106 ? 12.258 9.304 -6.168 1.00 93.75 106 TYR A C 1
ATOM 832 O O . TYR A 1 106 ? 12.516 9.260 -7.368 1.00 93.75 106 TYR A O 1
ATOM 840 N N . LYS A 1 107 ? 13.233 9.331 -5.253 1.00 93.19 107 LYS A N 1
ATOM 841 C CA . LYS A 1 107 ? 14.656 9.414 -5.626 1.00 93.19 107 LYS A CA 1
ATOM 842 C C . LYS A 1 107 ? 15.147 8.194 -6.411 1.00 93.19 107 LYS A C 1
ATOM 844 O O . LYS A 1 107 ? 15.876 8.366 -7.381 1.00 93.19 107 LYS A O 1
ATOM 849 N N . THR A 1 108 ? 14.757 6.985 -6.011 1.00 93.69 108 THR A N 1
ATOM 850 C CA . THR A 1 108 ? 15.177 5.728 -6.646 1.00 93.69 108 THR A CA 1
ATOM 851 C C . THR A 1 108 ? 14.667 5.627 -8.080 1.00 93.69 108 THR A C 1
ATOM 853 O O . THR A 1 108 ? 15.418 5.214 -8.960 1.00 93.69 108 THR A O 1
ATOM 856 N N . TYR A 1 109 ? 13.418 6.027 -8.331 1.00 94.69 109 TYR A N 1
ATOM 857 C CA . TYR A 1 109 ? 12.779 5.869 -9.644 1.00 94.69 109 TYR A CA 1
ATOM 858 C C . TYR A 1 109 ? 12.642 7.166 -10.441 1.00 94.69 109 TYR A C 1
ATOM 860 O O . TYR A 1 109 ? 12.066 7.156 -11.527 1.00 94.69 109 TYR A O 1
ATOM 868 N N . ASN A 1 110 ? 13.159 8.274 -9.906 1.00 94.81 110 ASN A N 1
ATOM 869 C CA . ASN A 1 110 ? 13.089 9.615 -10.481 1.00 94.81 110 ASN A CA 1
ATOM 870 C C . ASN A 1 110 ? 11.676 9.990 -10.977 1.00 94.81 110 ASN A C 1
ATOM 872 O O . ASN A 1 110 ? 11.499 10.527 -12.069 1.00 94.81 110 ASN A O 1
ATOM 876 N N . SER A 1 111 ? 10.655 9.659 -10.181 1.00 95.44 111 SER A N 1
ATOM 877 C CA . SER A 1 111 ? 9.249 9.897 -10.511 1.00 95.44 111 SER A CA 1
ATOM 878 C C . SER A 1 111 ? 8.445 10.304 -9.283 1.00 95.44 111 SER A C 1
ATOM 880 O O . SER A 1 111 ? 8.510 9.654 -8.242 1.00 95.44 111 SER A O 1
ATOM 882 N N . ALA A 1 112 ? 7.648 11.363 -9.422 1.00 96.44 112 ALA A N 1
ATOM 883 C CA . ALA A 1 112 ? 6.713 11.789 -8.385 1.00 96.44 112 ALA A CA 1
ATOM 884 C C . ALA A 1 112 ? 5.439 10.919 -8.339 1.00 96.44 112 ALA A C 1
ATOM 886 O O . ALA A 1 112 ? 4.657 11.029 -7.397 1.00 96.44 112 ALA A O 1
ATOM 887 N N . ALA A 1 113 ? 5.211 10.050 -9.329 1.00 96.75 113 ALA A N 1
ATOM 888 C CA . ALA A 1 113 ? 4.037 9.185 -9.358 1.00 96.75 113 ALA A CA 1
ATOM 889 C C . ALA A 1 113 ? 4.102 8.126 -8.246 1.00 96.75 113 ALA A C 1
ATOM 891 O O . ALA A 1 113 ? 5.067 7.367 -8.147 1.00 96.75 113 ALA A O 1
ATOM 892 N N . VAL A 1 114 ? 3.045 8.047 -7.436 1.00 97.94 114 VAL A N 1
ATOM 893 C CA . VAL A 1 114 ? 2.876 6.971 -6.453 1.00 97.94 114 VAL A CA 1
ATOM 894 C C . VAL A 1 114 ? 2.350 5.721 -7.169 1.00 97.94 114 VAL A C 1
ATOM 896 O O . VAL A 1 114 ? 1.412 5.850 -7.961 1.00 97.94 114 VAL A O 1
ATOM 899 N N . PRO A 1 115 ? 2.892 4.512 -6.907 1.00 97.88 115 PRO A N 1
ATOM 900 C CA . PRO A 1 115 ? 2.340 3.277 -7.459 1.00 97.88 115 PRO A CA 1
ATOM 901 C C . PRO A 1 115 ? 0.842 3.161 -7.175 1.00 97.88 115 PRO A C 1
ATOM 903 O O . PRO A 1 115 ? 0.415 3.250 -6.025 1.00 97.88 115 PRO A O 1
ATOM 906 N N . ALA A 1 116 ? 0.027 2.920 -8.202 1.00 97.94 116 ALA A N 1
ATOM 907 C CA . ALA A 1 116 ? -1.426 2.834 -8.035 1.00 97.94 116 ALA A CA 1
ATOM 908 C C . ALA A 1 116 ? -1.838 1.727 -7.043 1.00 97.94 116 ALA A C 1
ATOM 910 O O . ALA A 1 116 ? -2.820 1.879 -6.314 1.00 97.94 116 ALA A O 1
ATOM 911 N N . GLY A 1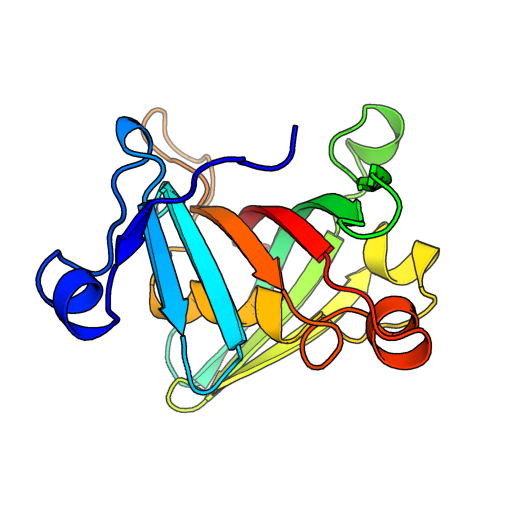 117 ? -1.055 0.645 -6.953 1.00 98.12 117 GLY A N 1
ATOM 912 C CA . GLY A 1 117 ? -1.264 -0.427 -5.980 1.00 98.12 117 GLY A CA 1
ATOM 913 C C . GLY A 1 117 ? -1.168 0.036 -4.522 1.00 98.12 117 GLY A C 1
ATOM 914 O O . GLY A 1 117 ? -1.883 -0.495 -3.678 1.00 98.12 117 GLY A O 1
ATOM 915 N N . TRP A 1 118 ? -0.363 1.062 -4.227 1.00 98.56 118 TRP A N 1
ATOM 916 C CA . TRP A 1 118 ? -0.230 1.634 -2.879 1.00 98.56 118 TRP A CA 1
ATOM 917 C C . TRP A 1 118 ? -1.466 2.411 -2.428 1.00 98.56 118 TRP A C 1
ATOM 919 O O . TRP A 1 118 ? -1.606 2.698 -1.245 1.00 98.56 118 TRP A O 1
ATOM 929 N N . LEU A 1 119 ? -2.358 2.768 -3.354 1.00 98.56 119 LEU A N 1
ATOM 930 C CA . LEU A 1 119 ? -3.567 3.531 -3.046 1.00 98.56 119 LEU A CA 1
ATOM 931 C C . LEU A 1 119 ? -4.764 2.623 -2.732 1.00 98.56 119 LEU A C 1
ATOM 933 O O . LEU A 1 119 ? -5.732 3.075 -2.126 1.00 98.56 119 LEU A O 1
ATOM 937 N N . VAL A 1 120 ? -4.693 1.338 -3.104 1.00 98.31 120 VAL A N 1
ATOM 938 C CA . VAL A 1 120 ? -5.743 0.336 -2.837 1.00 98.31 120 VAL A CA 1
ATOM 939 C C . VAL A 1 120 ? -6.119 0.258 -1.346 1.00 98.31 120 VAL A C 1
ATOM 941 O O . VAL A 1 120 ? -7.318 0.267 -1.047 1.00 98.31 120 VAL A O 1
ATOM 944 N N . PRO A 1 121 ? -5.159 0.252 -0.396 1.00 98.44 121 P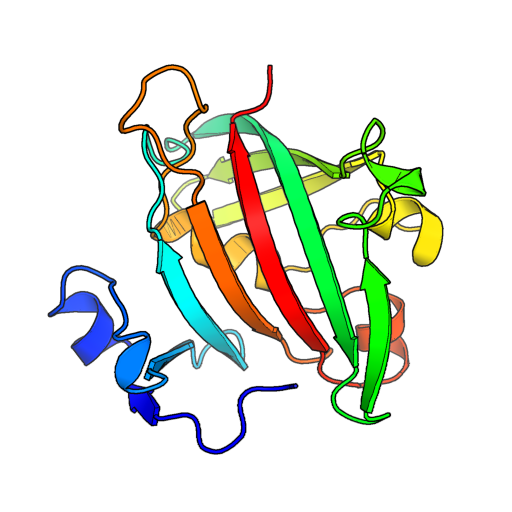RO A N 1
ATOM 945 C CA . PRO A 1 121 ? -5.463 0.179 1.029 1.00 98.44 121 PRO A CA 1
ATOM 946 C C . PRO A 1 121 ? -6.319 1.319 1.577 1.00 98.44 121 PRO A C 1
ATOM 948 O O . PRO A 1 121 ? -7.056 1.084 2.530 1.00 98.44 121 PRO A O 1
ATOM 951 N N . PHE A 1 122 ? -6.263 2.530 1.00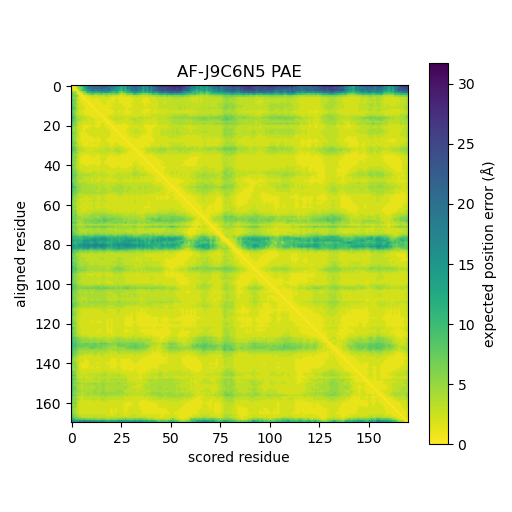6 1.00 98.44 122 PHE A N 1
ATOM 952 C CA . PHE A 1 122 ? -6.912 3.721 1.584 1.00 98.44 122 PHE A CA 1
ATOM 953 C C . PHE A 1 122 ? -8.438 3.638 1.672 1.00 98.44 122 PHE A C 1
ATOM 955 O O . PHE A 1 122 ? -9.052 4.371 2.441 1.00 98.44 122 PHE A O 1
ATOM 962 N N . THR A 1 123 ? -9.053 2.693 0.962 1.00 97.38 123 THR A N 1
ATOM 963 C CA . THR A 1 123 ? -10.481 2.379 1.121 1.00 97.38 123 THR A CA 1
ATOM 964 C C . THR A 1 123 ? -10.786 1.714 2.476 1.00 97.38 123 THR A C 1
ATOM 966 O O . THR A 1 123 ? -11.904 1.810 2.994 1.00 97.38 123 THR A O 1
ATOM 969 N N . TYR A 1 124 ? -9.804 1.030 3.067 1.00 97.88 124 TYR A N 1
ATOM 970 C CA . TYR A 1 124 ? -9.990 0.065 4.156 1.00 97.88 124 TYR A CA 1
ATOM 971 C C . TYR A 1 124 ? -9.234 0.410 5.441 1.00 97.88 124 TYR A C 1
ATOM 973 O O . TYR A 1 124 ? -9.671 -0.010 6.512 1.00 97.88 124 TYR A O 1
ATOM 981 N N . ILE A 1 125 ? -8.137 1.163 5.343 1.00 98.50 125 ILE A N 1
ATOM 982 C CA . ILE A 1 125 ? -7.287 1.534 6.482 1.00 98.50 125 ILE A CA 1
ATOM 983 C C . ILE A 1 125 ? -7.598 2.933 7.011 1.00 98.50 125 ILE A C 1
ATOM 985 O O . ILE A 1 125 ? -8.074 3.800 6.277 1.00 98.50 125 ILE A O 1
ATOM 989 N N . ASN A 1 126 ? -7.251 3.157 8.272 1.00 98.19 126 ASN A N 1
ATOM 990 C CA . ASN A 1 126 ? -7.348 4.441 8.945 1.00 98.19 126 ASN A CA 1
ATOM 991 C C . ASN A 1 126 ? -5.971 5.101 9.038 1.00 98.19 126 ASN A C 1
ATOM 993 O O . ASN A 1 126 ? -4.950 4.442 9.243 1.00 98.19 126 ASN A O 1
ATOM 997 N N . LEU A 1 127 ? -5.941 6.422 8.892 1.00 98.06 127 LEU A N 1
ATOM 998 C CA . LEU A 1 127 ? -4.725 7.214 8.967 1.00 98.06 127 LEU A CA 1
ATOM 999 C C . LEU A 1 127 ? -4.741 8.068 10.231 1.00 98.06 127 LEU A C 1
ATOM 1001 O O . LEU A 1 127 ? -5.370 9.125 10.299 1.00 98.06 127 LEU A O 1
ATOM 1005 N N . GLY A 1 128 ? -3.979 7.612 11.216 1.00 96.00 128 GLY A N 1
ATOM 1006 C CA . GLY A 1 128 ? -3.745 8.299 12.478 1.00 96.00 128 GLY A CA 1
ATOM 1007 C C . GLY A 1 128 ? -2.279 8.660 12.674 1.00 96.00 128 GLY A C 1
ATOM 1008 O O . GLY A 1 128 ? -1.459 8.603 11.749 1.00 96.00 128 GLY A O 1
ATOM 1009 N N . ARG A 1 129 ? -1.957 9.043 13.908 1.00 94.19 129 ARG A N 1
ATOM 1010 C CA . ARG A 1 129 ? -0.596 9.254 14.407 1.00 94.19 129 ARG A CA 1
ATOM 1011 C C . ARG A 1 129 ? -0.398 8.428 15.670 1.00 94.19 129 ARG A C 1
ATOM 1013 O O . ARG A 1 129 ? -1.365 7.996 16.279 1.00 94.19 129 ARG A O 1
ATOM 1020 N N . LEU A 1 130 ? 0.855 8.233 16.064 1.00 92.38 130 LEU A N 1
ATOM 1021 C CA . LEU A 1 130 ? 1.206 7.598 17.336 1.00 92.38 130 LEU A CA 1
ATOM 1022 C C . LEU A 1 130 ? 1.109 8.619 18.480 1.00 92.38 130 LEU A C 1
ATOM 1024 O O . LEU A 1 130 ? 2.117 9.030 19.047 1.00 92.38 130 LEU A O 1
ATOM 1028 N N . ASP A 1 131 ? -0.102 9.096 18.752 1.00 91.44 131 ASP A N 1
ATOM 1029 C CA . ASP A 1 131 ? -0.405 10.133 19.750 1.00 91.44 131 ASP A CA 1
ATOM 1030 C C . ASP A 1 131 ? -0.948 9.575 21.076 1.00 91.44 131 ASP A C 1
ATOM 1032 O O . ASP A 1 131 ? -1.130 10.319 22.040 1.00 91.44 131 ASP A O 1
ATOM 1036 N N . SER A 1 132 ? -1.159 8.262 21.154 1.00 92.75 132 SER A N 1
ATOM 1037 C CA . SER A 1 132 ? -1.559 7.562 22.372 1.00 92.75 132 SER A CA 1
ATOM 1038 C C . SER A 1 132 ? -0.880 6.189 22.474 1.00 92.75 132 SER A C 1
ATOM 1040 O O . SER A 1 132 ? -0.440 5.647 21.458 1.00 92.75 132 SER A O 1
ATOM 1042 N N . PRO A 1 133 ? -0.803 5.584 23.677 1.00 92.19 133 PRO A N 1
ATOM 1043 C CA . PRO A 1 133 ? -0.167 4.275 23.870 1.00 92.19 133 PRO A CA 1
ATOM 1044 C C . PRO A 1 133 ? -0.818 3.129 23.086 1.00 92.19 133 PRO A C 1
ATOM 1046 O O . PRO A 1 133 ? -0.185 2.105 22.855 1.00 92.19 133 PRO A O 1
ATOM 1049 N N . THR A 1 134 ? -2.086 3.288 22.710 1.00 92.69 134 THR A N 1
ATOM 1050 C CA . THR A 1 134 ? -2.859 2.302 21.946 1.00 92.69 134 THR A CA 1
ATOM 1051 C C . THR A 1 134 ? -2.926 2.629 20.459 1.00 92.69 134 THR A C 1
ATOM 1053 O O . THR A 1 134 ? -3.483 1.841 19.701 1.00 92.69 134 THR A O 1
ATOM 1056 N N . ALA A 1 135 ? -2.412 3.787 20.035 1.00 95.00 135 ALA A N 1
ATOM 1057 C CA . ALA A 1 135 ? -2.447 4.174 18.638 1.00 95.00 135 ALA A CA 1
ATOM 1058 C C . ALA A 1 135 ? -1.508 3.292 17.811 1.00 95.00 135 ALA A C 1
ATOM 1060 O O . ALA A 1 135 ? -0.347 3.076 18.162 1.00 95.00 135 ALA A O 1
ATOM 1061 N N . THR A 1 136 ? -2.009 2.832 16.672 1.00 96.88 136 THR A N 1
ATOM 1062 C CA . THR A 1 136 ? -1.268 2.038 15.694 1.00 96.88 136 THR A CA 1
ATOM 1063 C C . THR A 1 136 ? -1.224 2.756 14.350 1.00 96.88 136 THR A C 1
ATOM 1065 O O . THR A 1 136 ? -2.122 3.523 13.989 1.00 96.88 136 THR A O 1
ATOM 1068 N N . LEU A 1 137 ? -0.156 2.514 13.590 1.00 97.62 137 LEU A N 1
ATOM 1069 C CA . LEU A 1 137 ? -0.081 2.927 12.191 1.00 97.62 137 LEU A CA 1
ATOM 1070 C C . LEU A 1 137 ? -0.731 1.861 11.321 1.00 97.62 137 LEU A C 1
ATOM 1072 O O . LEU A 1 137 ? -0.526 0.671 11.562 1.00 97.62 137 LEU A O 1
ATOM 1076 N N . ALA A 1 138 ? -1.435 2.281 10.271 1.00 98.44 138 ALA A N 1
ATOM 1077 C CA . ALA A 1 138 ? -1.926 1.337 9.282 1.00 98.44 138 ALA A CA 1
ATOM 1078 C C . ALA A 1 138 ? -0.747 0.597 8.656 1.00 98.44 138 ALA A C 1
ATOM 1080 O O . ALA A 1 138 ? 0.202 1.225 8.183 1.00 98.44 138 ALA A O 1
ATOM 1081 N N . HIS A 1 139 ? -0.809 -0.728 8.659 1.00 98.56 139 HIS A N 1
ATOM 1082 C CA . HIS A 1 139 ? 0.269 -1.596 8.218 1.00 98.56 139 HIS A CA 1
ATOM 1083 C C . HIS A 1 139 ? -0.284 -2.625 7.243 1.00 98.56 139 HIS A C 1
ATOM 1085 O O . HIS A 1 139 ? -1.186 -3.396 7.574 1.00 98.56 139 HIS A O 1
ATOM 1091 N N . VAL A 1 140 ? 0.253 -2.637 6.028 1.00 98.62 140 VAL A N 1
ATOM 1092 C CA . VAL A 1 140 ? -0.229 -3.498 4.950 1.00 98.62 140 VAL A CA 1
ATOM 1093 C C . VAL A 1 140 ? 0.914 -4.168 4.215 1.00 98.62 140 VAL A C 1
ATOM 1095 O O . VAL A 1 140 ? 2.038 -3.666 4.165 1.00 98.62 140 VAL A O 1
ATOM 1098 N N . ARG A 1 141 ? 0.589 -5.291 3.584 1.00 98.44 141 ARG A N 1
ATOM 1099 C CA . ARG A 1 141 ? 1.449 -5.975 2.626 1.00 98.44 141 ARG A CA 1
ATOM 1100 C C . ARG A 1 141 ? 0.729 -6.099 1.302 1.00 98.44 141 ARG A C 1
ATOM 1102 O O . ARG A 1 141 ? -0.457 -6.426 1.269 1.00 98.44 141 ARG A O 1
ATOM 1109 N N . LEU A 1 142 ? 1.439 -5.834 0.216 1.00 98.38 142 LEU A N 1
ATOM 1110 C CA . LEU A 1 142 ? 0.883 -5.792 -1.128 1.00 98.38 142 LEU A CA 1
ATOM 1111 C C . LEU A 1 142 ? 1.712 -6.648 -2.073 1.00 98.38 142 LEU A C 1
ATOM 1113 O O . LEU A 1 142 ? 2.936 -6.565 -2.059 1.00 98.38 142 LEU A O 1
ATOM 1117 N N . ILE A 1 143 ? 1.047 -7.400 -2.945 1.00 97.62 143 ILE A N 1
ATOM 1118 C CA . ILE A 1 143 ? 1.657 -7.943 -4.162 1.00 97.62 143 ILE A CA 1
ATOM 1119 C C . ILE A 1 143 ? 1.061 -7.161 -5.322 1.00 97.62 143 ILE A C 1
ATOM 1121 O O . ILE A 1 143 ? -0.145 -7.223 -5.578 1.00 97.62 143 ILE A O 1
ATOM 1125 N N . VAL A 1 144 ? 1.910 -6.389 -5.988 1.00 97.94 144 VAL A N 1
ATOM 1126 C CA . VAL A 1 144 ? 1.514 -5.388 -6.973 1.00 97.94 144 VAL A CA 1
ATOM 1127 C C . VAL A 1 144 ? 2.079 -5.784 -8.337 1.00 97.94 144 VAL A C 1
ATOM 1129 O O . VAL A 1 144 ? 3.296 -5.934 -8.468 1.00 97.94 144 VAL A O 1
ATOM 1132 N N . PRO A 1 145 ? 1.232 -5.958 -9.366 1.00 97.19 145 PRO A N 1
ATOM 1133 C CA . PRO A 1 145 ? 1.697 -6.234 -10.716 1.00 97.19 145 PRO A CA 1
ATOM 1134 C C . PRO A 1 145 ? 2.339 -4.985 -11.326 1.00 97.19 145 PRO A C 1
ATOM 1136 O O . PRO A 1 145 ? 2.025 -3.859 -10.939 1.00 97.19 145 PRO A O 1
ATOM 1139 N N . ALA A 1 146 ? 3.168 -5.178 -12.352 1.00 96.06 146 ALA A N 1
ATOM 1140 C CA . ALA A 1 146 ? 3.842 -4.101 -13.081 1.00 96.06 146 ALA A CA 1
ATOM 1141 C C . ALA A 1 146 ? 2.910 -2.943 -13.488 1.00 96.06 146 ALA A C 1
ATOM 1143 O O . ALA A 1 146 ? 3.258 -1.777 -13.333 1.00 96.06 146 ALA A O 1
ATOM 1144 N N . SER A 1 147 ? 1.689 -3.256 -13.938 1.00 95.88 147 SER A N 1
ATOM 1145 C CA . SER A 1 147 ? 0.681 -2.276 -14.371 1.00 95.88 147 SER A CA 1
ATOM 1146 C C . SER A 1 147 ? 0.124 -1.390 -13.250 1.00 95.88 147 SER A C 1
ATOM 1148 O O . SER A 1 147 ? -0.601 -0.438 -13.532 1.00 95.88 147 SER A O 1
ATOM 1150 N N . GLN A 1 148 ? 0.410 -1.708 -11.987 1.00 97.38 148 GLN A N 1
ATOM 1151 C CA . GLN A 1 148 ? 0.038 -0.931 -10.801 1.00 97.38 148 GLN A CA 1
ATOM 1152 C C . GLN A 1 148 ? 1.269 -0.494 -9.982 1.00 97.38 148 GLN A C 1
ATOM 1154 O O . GLN A 1 148 ? 1.109 0.071 -8.896 1.00 97.38 148 GLN A O 1
ATOM 1159 N N . GLY A 1 149 ? 2.477 -0.791 -10.470 1.00 95.94 149 GLY A N 1
ATOM 1160 C CA . GLY A 1 149 ? 3.748 -0.555 -9.792 1.00 95.94 149 GLY A CA 1
ATOM 1161 C C . GLY A 1 149 ? 4.359 0.817 -10.081 1.00 95.94 149 GLY A C 1
ATOM 1162 O O . GLY A 1 149 ? 3.730 1.698 -10.668 1.00 95.94 149 GLY A O 1
ATOM 1163 N N . GLN A 1 150 ? 5.610 0.993 -9.651 1.00 95.56 150 GLN A N 1
ATOM 1164 C CA . GLN A 1 150 ? 6.429 2.159 -9.999 1.00 95.56 150 GLN A CA 1
ATOM 1165 C C . GLN A 1 150 ? 6.914 2.109 -11.464 1.00 95.56 150 GLN A C 1
ATOM 1167 O O . GLN A 1 150 ? 6.750 1.109 -12.166 1.00 95.56 150 GLN A O 1
ATOM 1172 N N . ALA A 1 151 ? 7.509 3.209 -11.936 1.00 92.25 151 ALA A N 1
ATOM 1173 C CA . ALA A 1 151 ? 7.857 3.423 -13.343 1.00 92.25 151 ALA A CA 1
ATOM 1174 C C . ALA A 1 151 ? 8.770 2.340 -13.959 1.00 92.25 151 ALA A C 1
ATOM 1176 O O . ALA A 1 151 ? 8.518 1.881 -15.071 1.00 92.25 151 ALA A O 1
ATOM 1177 N N . SER A 1 152 ? 9.807 1.902 -13.245 1.00 94.12 152 SER A N 1
ATOM 1178 C CA . SER A 1 152 ? 10.700 0.809 -13.651 1.00 94.12 152 SER A CA 1
ATOM 1179 C C . SER A 1 152 ? 9.992 -0.550 -13.672 1.00 94.12 152 SER A C 1
ATOM 1181 O O . SER A 1 152 ? 10.208 -1.319 -14.608 1.00 94.12 152 SER A O 1
ATOM 1183 N N . ALA A 1 153 ? 9.119 -0.843 -12.701 1.00 93.06 153 ALA A N 1
ATOM 1184 C CA . ALA A 1 153 ? 8.320 -2.074 -12.691 1.00 93.06 153 ALA A CA 1
ATOM 1185 C C . ALA A 1 153 ? 7.379 -2.143 -13.894 1.00 93.06 153 ALA A C 1
ATOM 1187 O O . ALA A 1 153 ? 7.295 -3.181 -14.546 1.00 93.06 153 ALA A O 1
ATOM 1188 N N . ALA A 1 154 ? 6.725 -1.028 -14.228 1.00 93.00 154 ALA A N 1
ATOM 1189 C CA . ALA A 1 154 ? 5.875 -0.923 -15.408 1.00 93.00 154 ALA A CA 1
ATOM 1190 C C . ALA A 1 154 ? 6.676 -1.083 -16.711 1.00 93.00 154 ALA A C 1
ATOM 1192 O O . ALA A 1 154 ? 6.264 -1.837 -17.590 1.00 93.00 154 ALA A O 1
ATOM 1193 N N . ALA A 1 155 ? 7.831 -0.418 -16.822 1.00 93.69 155 ALA A N 1
ATOM 1194 C CA . ALA A 1 155 ? 8.666 -0.456 -18.022 1.00 93.69 155 ALA A CA 1
ATOM 1195 C C . ALA A 1 155 ? 9.296 -1.835 -18.283 1.00 93.69 155 ALA A C 1
ATOM 1197 O O . ALA A 1 155 ? 9.400 -2.252 -19.433 1.00 93.69 155 ALA A O 1
ATOM 1198 N N . ASN A 1 156 ? 9.701 -2.544 -17.226 1.00 94.06 156 ASN A N 1
ATOM 1199 C CA . ASN A 1 156 ? 10.394 -3.835 -17.324 1.00 94.06 156 ASN A CA 1
ATOM 1200 C C . ASN A 1 156 ? 9.494 -5.039 -16.998 1.00 94.06 156 ASN A C 1
ATOM 1202 O O . ASN A 1 156 ? 9.967 -6.171 -16.991 1.00 94.06 156 ASN A O 1
ATOM 1206 N N . VAL A 1 157 ? 8.209 -4.798 -16.728 1.00 95.06 157 VAL A N 1
ATOM 1207 C CA . VAL A 1 157 ? 7.164 -5.807 -16.510 1.00 95.06 157 VAL A CA 1
ATOM 1208 C C . VAL A 1 157 ? 7.531 -6.834 -15.430 1.00 95.06 157 VAL A C 1
ATOM 1210 O O . VAL A 1 157 ? 7.619 -8.033 -15.685 1.00 95.06 157 VAL A O 1
ATOM 1213 N N . TYR A 1 158 ? 7.702 -6.374 -14.190 1.00 94.81 158 TYR A N 1
ATOM 1214 C CA . TYR A 1 158 ? 7.863 -7.259 -13.030 1.00 94.81 158 TYR A CA 1
ATOM 1215 C C . TYR A 1 158 ? 6.908 -6.907 -11.881 1.00 94.81 158 TYR A C 1
ATOM 1217 O O . TYR A 1 158 ? 6.561 -5.738 -11.698 1.00 94.81 158 TYR A O 1
ATOM 1225 N N . PRO A 1 159 ? 6.456 -7.904 -11.098 1.00 95.44 159 PRO A N 1
ATOM 1226 C CA . PRO A 1 159 ? 5.686 -7.659 -9.891 1.00 95.44 159 PRO A CA 1
ATOM 1227 C C . PRO A 1 159 ? 6.596 -7.347 -8.697 1.00 95.44 159 PRO A C 1
ATOM 1229 O O . PRO A 1 159 ? 7.678 -7.923 -8.541 1.00 95.44 159 PRO A O 1
ATOM 1232 N N . CYS A 1 160 ? 6.107 -6.484 -7.812 1.00 97.06 160 CYS A N 1
ATOM 1233 C CA . CYS A 1 160 ? 6.758 -6.162 -6.548 1.00 97.06 160 CYS A CA 1
ATOM 1234 C C . CYS A 1 160 ? 5.895 -6.596 -5.369 1.00 97.06 160 CYS A C 1
ATOM 1236 O O . CYS A 1 160 ? 4.673 -6.433 -5.372 1.00 97.06 160 CYS A O 1
ATOM 1238 N N . PHE A 1 161 ? 6.553 -7.096 -4.333 1.00 97.50 161 PHE A N 1
ATOM 1239 C CA . PHE A 1 161 ? 5.998 -7.173 -2.997 1.00 97.50 161 PHE A CA 1
ATOM 1240 C C . PHE A 1 161 ? 6.375 -5.904 -2.228 1.00 97.50 161 PHE A C 1
ATOM 1242 O O . PHE A 1 161 ? 7.520 -5.453 -2.283 1.00 97.50 161 PHE A O 1
ATOM 1249 N N . TYR A 1 162 ? 5.422 -5.347 -1.493 1.00 97.88 162 TYR A N 1
ATOM 1250 C CA . TYR A 1 162 ? 5.646 -4.217 -0.603 1.00 97.88 162 TYR A CA 1
ATOM 1251 C C . TYR A 1 162 ? 5.149 -4.543 0.798 1.00 97.88 162 TYR A C 1
ATOM 1253 O O . TYR A 1 162 ? 4.051 -5.069 0.953 1.00 97.88 162 TYR A O 1
ATOM 1261 N N . GLU A 1 163 ? 5.909 -4.153 1.812 1.00 97.81 163 GLU A N 1
ATOM 1262 C CA . GLU A 1 163 ? 5.415 -3.999 3.183 1.00 97.81 163 GLU A CA 1
ATOM 1263 C C . GLU A 1 163 ? 5.446 -2.510 3.513 1.00 97.81 163 GLU A C 1
ATOM 1265 O O . GLU A 1 163 ? 6.487 -1.874 3.330 1.00 97.81 163 GLU A O 1
ATOM 1270 N N . ILE A 1 164 ? 4.304 -1.939 3.906 1.00 98.38 164 ILE A N 1
ATOM 1271 C CA . ILE A 1 164 ? 4.122 -0.488 4.008 1.00 98.38 164 ILE A CA 1
ATOM 1272 C C . ILE A 1 164 ? 3.380 -0.123 5.287 1.00 98.38 164 ILE A C 1
ATOM 1274 O O . ILE A 1 164 ? 2.315 -0.668 5.579 1.00 98.38 164 ILE A O 1
ATOM 1278 N N . LYS A 1 165 ? 3.909 0.861 6.014 1.00 98.19 165 LYS A N 1
ATOM 1279 C CA . LYS A 1 165 ? 3.208 1.564 7.087 1.00 98.19 165 LYS A CA 1
ATOM 1280 C C . LYS A 1 165 ? 2.823 2.966 6.637 1.00 98.19 165 LYS A C 1
ATOM 1282 O O . LYS A 1 165 ? 3.671 3.700 6.125 1.00 98.19 165 LYS A O 1
ATOM 1287 N N . TYR A 1 166 ? 1.571 3.340 6.874 1.00 98.38 166 TYR A N 1
ATOM 1288 C CA . TYR A 1 166 ? 1.035 4.663 6.572 1.00 98.38 166 TYR A CA 1
ATOM 1289 C C . TYR A 1 166 ? 0.710 5.432 7.848 1.00 98.38 166 TYR A C 1
ATOM 1291 O O . TYR A 1 166 ? 0.178 4.886 8.815 1.00 98.38 166 TYR A O 1
ATOM 1299 N N . GLN A 1 167 ? 0.997 6.729 7.821 1.00 97.25 167 GLN A N 1
ATOM 1300 C CA . GLN A 1 167 ? 0.680 7.664 8.891 1.00 97.25 167 GLN A CA 1
ATOM 1301 C C . GLN A 1 167 ? 0.091 8.947 8.306 1.00 97.25 167 GLN A C 1
ATOM 1303 O O . GLN A 1 167 ? 0.525 9.424 7.253 1.00 97.25 167 GLN A O 1
ATOM 1308 N N . ARG A 1 168 ? -0.852 9.559 9.025 1.00 96.81 168 ARG A N 1
ATOM 1309 C CA . ARG A 1 168 ? -1.360 10.890 8.692 1.00 96.81 168 ARG A CA 1
ATOM 1310 C C . ARG A 1 168 ? -0.280 11.957 8.910 1.00 96.81 168 ARG A C 1
ATOM 1312 O O . ARG A 1 168 ? 0.212 12.157 10.026 1.00 96.81 168 ARG A O 1
ATOM 1319 N N . GLY A 1 169 ? 0.086 12.648 7.836 1.00 91.44 169 GLY A N 1
ATOM 1320 C CA . GLY A 1 169 ? 1.042 13.754 7.826 1.00 91.44 169 GLY A CA 1
ATOM 1321 C C . GLY A 1 169 ? 0.489 15.038 8.448 1.00 91.44 169 GLY A C 1
ATOM 1322 O O . GLY A 1 169 ? -0.688 15.110 8.810 1.00 91.44 169 GLY A O 1
ATOM 1323 N N . LEU A 1 170 ? 1.376 16.021 8.635 1.00 77.00 170 LEU A N 1
ATOM 1324 C CA . LEU A 1 170 ? 1.074 17.385 9.096 1.00 77.00 170 LEU A CA 1
ATOM 1325 C C . LEU A 1 170 ? 0.654 18.303 7.944 1.00 77.00 170 LEU A C 1
ATOM 1327 O O . LEU A 1 170 ? 1.289 18.256 6.859 1.00 77.00 170 LEU A O 1
#

Nearest PDB structures (foldseek):
  7f2j-assembly1_B  TM=6.715E-01  e=4.676E-04  Arabidopsis thaliana
  1u79-assembly1_A  TM=6.314E-01  e=1.327E-03  Arabidopsis thaliana

Organism: NCBI:txid749906

Foldseek 3Di:
DPDDPADEDEPVVCVVVLNAADVVNNYWYQDPVQRKTKHWPDLFDAAFQDAFHKFKKWKFKWKAFPVVRDTQWGCPDPVNPVPTWIKIWHHHPNDIAIFTPGHRLCVSQVGRGDQQQVSVSSVRHHAADPPDPPGDWGWMKMWHWLVRHGPVCVVVGTIMIMIMTMHTDD

Sequence (170 aa):
NIPGNIRVISEEEFHRNDSTTDVEKNEYVFFRRKGVYMQIVDKGSGEKIANGESLRVVARYTEFNIASDTIQSSNCITSYEMIPDIMTCSNTEGLFTASFLQGAMYKTYNSAAVPAGWLVPFTYINLGRLDSPTATLAHVRLIVPASQGQASAAANVYPCFYEIKYQRGL

Solvent-accessible surface area (backbone atoms only — not comparable to full-atom values): 9031 Å² total; per-residue (Å²): 132,80,82,73,82,65,36,78,43,49,58,66,59,25,55,76,50,77,60,54,41,51,66,94,65,40,28,26,36,47,42,76,94,70,58,30,34,40,26,47,76,34,50,33,28,73,46,54,78,47,74,73,36,72,48,40,36,34,42,42,36,42,35,29,34,63,83,78,74,37,79,80,49,65,38,78,45,81,94,23,69,92,46,56,27,33,26,47,39,34,24,54,88,82,48,68,48,55,35,45,79,45,29,52,67,31,65,77,63,75,40,48,68,53,32,59,51,74,48,62,54,55,84,66,30,17,41,16,56,82,82,48,100,84,40,36,55,15,26,35,36,36,41,25,37,15,94,25,36,45,71,64,30,43,75,69,65,40,42,35,36,36,43,38,37,37,31,48,46,129

Radius of gyration: 15.12 Å; Cα contacts (8 Å, |Δi|>4): 404; chains: 1; bounding box: 38×38×42 Å

InterPro domains:
  IPR032252 Protein of unknown function DUF4827 [PF16109] (5-166)
  IPR046357 Peptidyl-prolyl cis-trans isomerase domain superfamily [G3DSA:3.10.50.40] (3-169)

pLDDT: mean 94.23, std 7.44, range [46.0, 98.62]